Protein AF-A0A382FZ95-F1 (afdb_monomer_lite)

Foldseek 3Di:
DWDWDQDPVRDIDTDDDDDDDPVVLVVLVVVCVVVVHDSVVVVVVVVVVVVVVVD

Secondary structure (DSSP, 8-state):
--EEEE-TTS-EEEE------HHHHHHHHHHHHHHTS-HHHHHHHHHHHHHHTT-

Organism: NCBI:txid408172

Structure (mmCIF, N/CA/C/O backbone):
data_AF-A0A382FZ95-F1
#
_entry.id   AF-A0A382FZ95-F1
#
loop_
_atom_site.group_PDB
_atom_site.id
_atom_site.type_symbol
_atom_site.label_atom_id
_atom_site.label_alt_id
_atom_site.label_comp_id
_atom_site.label_asym_id
_atom_site.label_entity_id
_atom_site.label_seq_id
_atom_site.pdbx_PDB_ins_code
_atom_site.Cartn_x
_atom_site.Cartn_y
_atom_site.Cartn_z
_atom_site.occupancy
_atom_site.B_iso_or_equiv
_atom_site.auth_seq_id
_atom_site.auth_comp_id
_atom_site.auth_asym_id
_atom_site.auth_atom_id
_atom_site.pdbx_PDB_model_num
ATOM 1 N N . MET A 1 1 ? 12.539 -16.539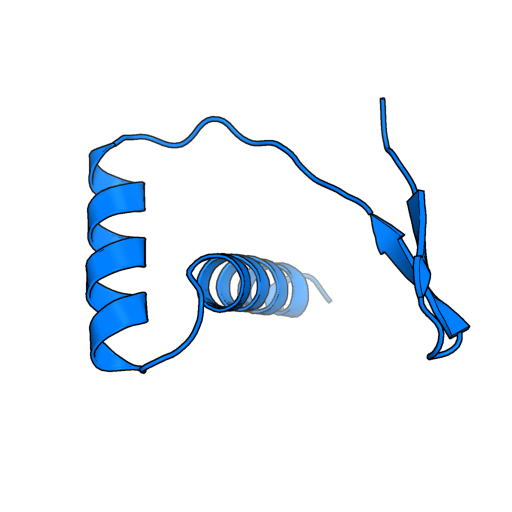 -1.960 1.00 58.84 1 MET A N 1
ATOM 2 C CA . MET A 1 1 ? 13.851 -16.144 -1.399 1.00 58.84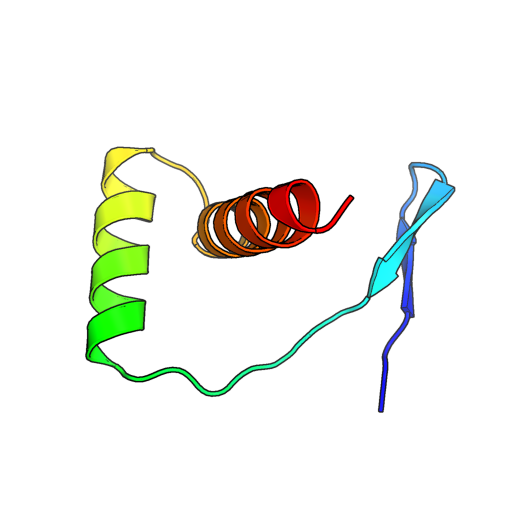 1 MET A CA 1
ATOM 3 C C . MET A 1 1 ? 13.744 -14.724 -0.864 1.00 58.84 1 MET A C 1
ATOM 5 O O . MET A 1 1 ? 13.270 -13.856 -1.586 1.00 58.84 1 MET A O 1
ATOM 9 N N . ARG A 1 2 ? 14.100 -14.494 0.404 1.00 68.06 2 ARG A N 1
ATOM 10 C CA . ARG A 1 2 ? 14.046 -13.166 1.029 1.00 68.06 2 ARG A CA 1
ATOM 11 C C . ARG A 1 2 ? 15.184 -12.307 0.469 1.00 68.06 2 ARG A C 1
ATOM 13 O O . ARG A 1 2 ? 16.344 -12.616 0.713 1.00 68.06 2 ARG A O 1
ATOM 20 N N . THR A 1 3 ? 14.877 -11.256 -0.291 1.00 81.25 3 THR A N 1
ATOM 21 C CA . THR A 1 3 ? 15.909 -10.337 -0.800 1.00 81.25 3 THR A CA 1
ATOM 22 C C . THR A 1 3 ? 16.048 -9.156 0.150 1.00 81.25 3 THR A C 1
ATOM 24 O O . THR A 1 3 ? 15.183 -8.276 0.182 1.00 81.25 3 THR A O 1
ATOM 27 N N . ASN A 1 4 ? 17.131 -9.138 0.924 1.00 87.12 4 ASN A N 1
ATOM 28 C CA . ASN A 1 4 ? 17.470 -8.016 1.791 1.00 87.12 4 ASN A CA 1
ATOM 29 C C . ASN A 1 4 ? 18.316 -6.983 1.037 1.00 87.12 4 ASN A C 1
ATOM 31 O O . ASN A 1 4 ? 19.087 -7.317 0.139 1.00 87.12 4 ASN A O 1
ATOM 35 N N . LYS A 1 5 ? 18.155 -5.711 1.398 1.00 86.94 5 LYS A N 1
ATOM 36 C CA . LYS A 1 5 ? 18.962 -4.591 0.915 1.00 86.94 5 LYS A CA 1
ATOM 37 C C . LYS A 1 5 ? 19.179 -3.607 2.056 1.00 86.94 5 LYS A C 1
ATOM 39 O O . LYS A 1 5 ? 18.231 -3.231 2.741 1.00 86.94 5 LYS A O 1
ATOM 44 N N . ILE A 1 6 ? 20.406 -3.126 2.204 1.00 89.31 6 ILE A N 1
ATOM 45 C CA . ILE A 1 6 ? 20.721 -2.009 3.094 1.00 89.31 6 ILE A CA 1
ATOM 46 C C . ILE A 1 6 ? 20.438 -0.708 2.334 1.00 89.31 6 ILE A C 1
ATOM 48 O O . ILE A 1 6 ? 20.888 -0.519 1.201 1.00 89.31 6 ILE A O 1
ATOM 52 N N . ARG A 1 7 ? 19.626 0.178 2.917 1.00 84.50 7 ARG A N 1
ATOM 53 C CA . ARG A 1 7 ? 19.427 1.540 2.395 1.00 84.50 7 ARG A CA 1
ATOM 54 C C . ARG A 1 7 ? 20.556 2.460 2.855 1.00 84.50 7 ARG A C 1
ATOM 56 O O . ARG A 1 7 ? 21.149 2.230 3.899 1.00 84.50 7 ARG A O 1
ATOM 63 N N . ASN A 1 8 ? 20.738 3.581 2.158 1.00 85.12 8 ASN A N 1
ATOM 64 C CA . ASN A 1 8 ? 21.684 4.641 2.543 1.00 85.12 8 ASN A CA 1
ATOM 65 C C . ASN A 1 8 ? 21.440 5.190 3.966 1.00 85.12 8 ASN A C 1
ATOM 67 O O . ASN A 1 8 ? 22.323 5.794 4.552 1.00 85.12 8 ASN A O 1
ATOM 71 N N . THR A 1 9 ? 20.258 4.950 4.545 1.00 85.88 9 THR A N 1
ATOM 72 C CA . THR A 1 9 ? 19.922 5.279 5.940 1.00 85.88 9 THR A CA 1
ATOM 73 C C . THR A 1 9 ? 20.443 4.254 6.963 1.00 85.88 9 THR A C 1
ATOM 75 O O . THR A 1 9 ? 20.007 4.287 8.109 1.00 85.88 9 THR A O 1
ATOM 78 N N . GLY A 1 10 ? 21.238 3.260 6.553 1.00 87.56 10 GLY A N 1
ATOM 79 C CA . GLY A 1 10 ? 21.727 2.158 7.398 1.00 87.56 10 GLY A CA 1
ATOM 80 C C . GLY A 1 10 ? 20.681 1.095 7.758 1.00 87.56 10 GLY A C 1
ATOM 81 O O . GLY A 1 10 ? 20.999 0.104 8.404 1.00 87.56 10 GLY A O 1
ATOM 82 N N . ARG A 1 11 ? 19.422 1.265 7.336 1.00 87.31 11 ARG A N 1
ATOM 83 C CA . ARG A 1 11 ? 18.343 0.316 7.646 1.00 87.31 11 ARG A CA 1
ATOM 84 C C . ARG A 1 11 ? 18.350 -0.850 6.667 1.00 87.31 11 ARG A C 1
ATOM 86 O O . ARG A 1 11 ? 18.297 -0.634 5.451 1.00 87.31 11 ARG A O 1
ATOM 93 N N . GLU A 1 12 ? 18.334 -2.065 7.203 1.00 91.69 12 GLU A N 1
ATOM 94 C CA . GLU A 1 12 ? 18.076 -3.273 6.429 1.00 91.69 12 GLU A CA 1
ATOM 95 C C . GLU A 1 12 ? 16.583 -3.365 6.102 1.00 91.69 12 GLU A C 1
ATOM 97 O O . GLU A 1 12 ? 15.717 -3.277 6.974 1.00 91.69 12 GLU A O 1
ATOM 102 N N . ILE A 1 13 ? 16.275 -3.497 4.815 1.00 89.19 13 ILE A N 1
ATOM 103 C CA . ILE A 1 13 ? 14.917 -3.678 4.316 1.00 89.19 13 ILE A CA 1
ATOM 104 C C . ILE A 1 13 ? 14.836 -4.951 3.491 1.00 89.19 13 ILE A C 1
ATOM 106 O O . IL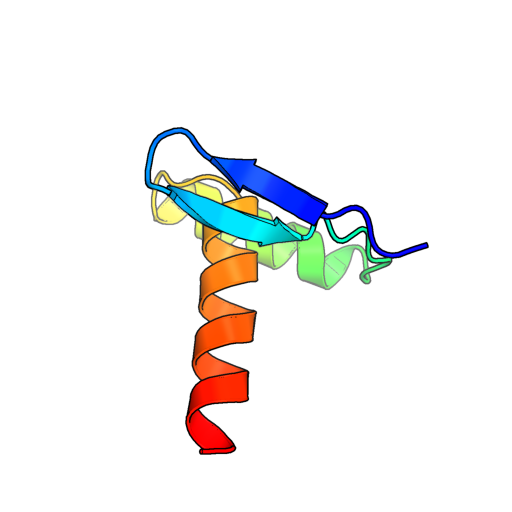E A 1 13 ? 15.792 -5.354 2.835 1.00 89.19 13 ILE A O 1
ATOM 110 N N . THR A 1 14 ? 13.658 -5.556 3.472 1.00 88.62 14 THR A N 1
ATOM 111 C CA . THR A 1 14 ? 13.375 -6.738 2.663 1.00 88.62 14 THR A CA 1
ATOM 112 C C . THR A 1 14 ? 12.410 -6.371 1.548 1.00 88.62 14 THR A C 1
ATOM 114 O O . THR A 1 14 ? 11.403 -5.703 1.790 1.00 88.62 14 THR A O 1
ATOM 117 N N . ARG A 1 15 ? 12.706 -6.804 0.319 1.00 86.12 15 ARG A N 1
ATOM 118 C CA . ARG A 1 15 ? 11.739 -6.756 -0.781 1.00 86.12 15 ARG A CA 1
ATOM 119 C C . ARG A 1 15 ? 10.761 -7.919 -0.624 1.00 86.12 15 ARG A C 1
ATOM 121 O O . ARG A 1 15 ? 11.186 -9.067 -0.529 1.00 86.12 15 ARG A O 1
ATOM 128 N N . CYS A 1 16 ? 9.471 -7.604 -0.648 1.00 84.88 16 CYS A N 1
ATOM 129 C CA . CYS A 1 16 ? 8.391 -8.581 -0.601 1.00 84.88 16 CYS A CA 1
ATOM 130 C C . CYS A 1 16 ? 7.577 -8.501 -1.894 1.00 84.88 16 CYS A C 1
ATOM 132 O O . CYS A 1 16 ? 7.305 -7.404 -2.384 1.00 84.88 16 CYS A O 1
ATOM 134 N N . SER A 1 17 ? 7.190 -9.663 -2.410 1.00 86.00 17 SER A N 1
ATOM 135 C CA . SER A 1 17 ? 6.228 -9.821 -3.499 1.00 86.00 17 SER A CA 1
ATOM 136 C C . SER A 1 17 ? 5.065 -10.639 -2.956 1.00 86.00 17 SER A C 1
ATOM 138 O O . SER A 1 17 ? 5.291 -11.626 -2.258 1.00 86.00 17 SER A O 1
ATOM 140 N N . PHE A 1 18 ? 3.842 -10.213 -3.240 1.00 86.25 18 PHE A N 1
ATOM 141 C CA . PHE A 1 18 ? 2.619 -10.832 -2.740 1.00 86.25 18 PHE A CA 1
ATOM 142 C C . PHE A 1 18 ? 1.595 -10.900 -3.866 1.00 86.25 18 PHE A C 1
ATOM 144 O O . PHE A 1 18 ? 1.561 -10.032 -4.738 1.00 86.25 18 PHE A O 1
ATOM 151 N N . GLN A 1 19 ? 0.779 -11.945 -3.825 1.00 92.00 19 GLN A N 1
ATOM 152 C CA . GLN A 1 19 ? -0.444 -12.038 -4.605 1.00 92.00 19 GLN A CA 1
ATOM 153 C C . GLN A 1 19 ? -1.576 -11.564 -3.698 1.00 92.00 19 GLN A C 1
ATOM 155 O O . GLN A 1 19 ? -1.679 -12.006 -2.556 1.00 92.00 19 GLN A O 1
ATOM 160 N N . LEU A 1 20 ? -2.359 -10.612 -4.188 1.00 92.69 20 LEU A N 1
ATOM 161 C CA . LEU A 1 20 ? -3.510 -10.042 -3.501 1.00 92.69 20 LEU A CA 1
ATOM 162 C C . LEU A 1 20 ? -4.694 -10.118 -4.454 1.00 92.69 20 LEU A C 1
ATOM 164 O O . LEU A 1 20 ? -4.503 -10.047 -5.673 1.00 92.69 20 LEU A O 1
ATOM 168 N N . ASP A 1 21 ? -5.897 -10.228 -3.902 1.00 97.19 21 ASP A N 1
ATOM 169 C CA . ASP A 1 21 ? -7.100 -10.141 -4.714 1.00 97.19 21 ASP A CA 1
ATOM 170 C C . ASP A 1 21 ? -7.182 -8.770 -5.391 1.00 97.19 21 ASP A C 1
ATOM 172 O O . ASP A 1 21 ? -6.842 -7.732 -4.815 1.00 97.19 21 ASP A O 1
ATOM 176 N N . VAL A 1 22 ? -7.669 -8.766 -6.634 1.00 96.56 22 VAL A N 1
ATOM 177 C CA . VAL A 1 22 ? -7.773 -7.547 -7.452 1.00 96.56 22 VAL A CA 1
ATOM 178 C C . VAL A 1 22 ? -8.589 -6.474 -6.726 1.00 96.56 22 VAL A C 1
ATOM 180 O O . VAL A 1 22 ? -8.177 -5.320 -6.671 1.00 96.56 22 VAL A O 1
ATOM 183 N N . LYS A 1 23 ? -9.685 -6.875 -6.066 1.00 97.25 23 LYS A N 1
ATOM 184 C CA . LYS A 1 23 ? -10.565 -5.971 -5.307 1.00 97.25 23 LYS A CA 1
ATOM 185 C C . LYS A 1 23 ? -9.837 -5.242 -4.173 1.00 97.25 23 LYS A C 1
ATOM 187 O O . LYS A 1 23 ? -10.105 -4.066 -3.929 1.00 97.25 23 LYS A O 1
ATOM 192 N N . ASP A 1 24 ? -8.915 -5.920 -3.495 1.00 96.00 24 ASP A N 1
ATOM 193 C CA . ASP A 1 24 ? -8.139 -5.319 -2.411 1.00 96.00 24 ASP A CA 1
ATOM 194 C C . ASP A 1 24 ? -7.104 -4.337 -2.964 1.00 96.00 24 ASP A C 1
ATOM 196 O O . ASP A 1 24 ? -6.907 -3.254 -2.407 1.00 96.00 24 ASP A O 1
ATOM 200 N N . MET A 1 25 ? -6.482 -4.668 -4.100 1.00 96.50 25 MET A N 1
ATOM 201 C CA . MET A 1 25 ? -5.565 -3.757 -4.785 1.00 96.50 25 MET A CA 1
ATOM 202 C C . MET A 1 25 ? -6.269 -2.508 -5.327 1.00 96.50 25 MET A C 1
ATOM 204 O O . MET A 1 25 ? -5.727 -1.410 -5.181 1.00 96.50 25 MET A O 1
ATOM 208 N N . ASP A 1 26 ? -7.490 -2.633 -5.849 1.00 97.62 26 ASP A N 1
ATOM 209 C CA . ASP A 1 26 ? -8.309 -1.490 -6.276 1.00 97.62 26 ASP A CA 1
ATOM 210 C C . ASP A 1 26 ? -8.613 -0.548 -5.099 1.00 97.62 26 ASP A C 1
ATOM 212 O O . ASP A 1 26 ? -8.536 0.683 -5.213 1.00 97.62 26 ASP A O 1
ATOM 216 N N . LEU A 1 27 ? -8.915 -1.116 -3.926 1.00 97.31 27 LEU A N 1
ATOM 217 C CA . LEU A 1 27 ? -9.120 -0.344 -2.703 1.00 97.31 27 LEU A CA 1
ATOM 218 C C . LEU A 1 27 ? -7.833 0.375 -2.272 1.00 97.31 27 LEU A C 1
ATOM 220 O O . LEU A 1 27 ? -7.872 1.567 -1.946 1.00 97.31 27 LEU A O 1
ATOM 224 N N . VAL A 1 28 ? -6.689 -0.317 -2.304 1.00 96.69 28 VAL A N 1
ATOM 225 C CA . VAL A 1 28 ? -5.373 0.275 -2.018 1.00 96.69 28 VAL A CA 1
ATOM 226 C C . VAL A 1 28 ? -5.080 1.432 -2.973 1.00 96.69 28 VAL A C 1
ATOM 228 O O . VAL A 1 28 ? -4.624 2.488 -2.526 1.00 96.69 28 VAL A O 1
ATOM 231 N N . GLU A 1 29 ? -5.379 1.286 -4.263 1.00 97.25 29 GLU A N 1
ATOM 232 C CA . GLU A 1 29 ? -5.198 2.342 -5.257 1.00 97.25 29 GLU A CA 1
ATOM 233 C C . GLU A 1 29 ? -6.096 3.552 -4.979 1.00 97.25 29 GLU A C 1
ATOM 235 O O . GLU A 1 29 ? -5.623 4.694 -4.988 1.00 97.25 29 GLU A O 1
ATOM 240 N N . LYS A 1 30 ? -7.373 3.324 -4.660 1.00 98.12 30 LYS A N 1
ATOM 241 C CA . LYS A 1 30 ? -8.313 4.393 -4.295 1.00 98.12 30 LYS A CA 1
ATOM 242 C C . LYS A 1 30 ? -7.812 5.200 -3.095 1.00 98.12 30 LYS A C 1
ATOM 244 O O . LYS A 1 30 ? -7.853 6.432 -3.112 1.00 98.12 30 LYS A O 1
ATOM 249 N N . ILE A 1 31 ? -7.312 4.521 -2.061 1.00 97.69 31 ILE A N 1
ATOM 250 C CA . ILE A 1 31 ? -6.759 5.165 -0.860 1.00 97.69 31 ILE A CA 1
ATOM 251 C C . ILE A 1 31 ? -5.458 5.906 -1.190 1.00 97.69 31 ILE A C 1
ATOM 253 O O . ILE A 1 31 ? -5.273 7.043 -0.752 1.00 97.69 31 ILE A O 1
ATOM 257 N N . SER A 1 32 ? -4.579 5.288 -1.982 1.00 97.88 32 SER A N 1
ATOM 258 C CA . SER A 1 32 ? -3.317 5.868 -2.452 1.00 97.88 32 SER A CA 1
ATOM 259 C C . SER A 1 32 ? -3.547 7.192 -3.186 1.00 97.88 32 SER A C 1
ATOM 261 O O . SER A 1 32 ? -2.931 8.196 -2.822 1.00 97.88 32 SER A O 1
ATOM 263 N N . LYS A 1 33 ? -4.504 7.237 -4.125 1.00 98.00 33 LYS A N 1
ATOM 264 C CA . LYS A 1 33 ? -4.897 8.465 -4.838 1.00 98.00 33 LYS A CA 1
ATOM 265 C C . LYS A 1 33 ? -5.448 9.527 -3.888 1.00 98.00 33 LYS A C 1
ATOM 267 O O . LYS A 1 33 ? -5.027 10.676 -3.952 1.00 98.00 33 LYS A O 1
ATOM 272 N N . ARG A 1 34 ? -6.334 9.144 -2.959 1.00 98.00 34 ARG A N 1
ATOM 273 C CA . ARG A 1 34 ? -6.929 10.077 -1.984 1.00 98.00 34 ARG A CA 1
ATOM 274 C C . ARG A 1 34 ? -5.892 10.705 -1.048 1.00 98.00 34 ARG A C 1
ATOM 276 O O . ARG A 1 34 ? -6.042 11.861 -0.673 1.00 98.00 34 ARG A O 1
ATOM 283 N N . ARG A 1 35 ? -4.869 9.946 -0.645 1.00 97.19 35 ARG A N 1
ATOM 284 C CA . ARG A 1 35 ? -3.813 10.399 0.280 1.00 97.19 35 ARG A CA 1
ATOM 285 C C . ARG A 1 35 ? -2.581 10.972 -0.430 1.00 97.19 35 ARG A C 1
ATOM 287 O O . ARG A 1 35 ? -1.683 11.440 0.258 1.00 97.19 35 ARG A O 1
ATOM 294 N N . MET A 1 36 ? -2.530 10.932 -1.766 1.00 97.00 36 MET A N 1
ATOM 295 C CA . MET A 1 36 ? -1.379 11.349 -2.583 1.00 97.00 36 MET A CA 1
ATOM 296 C C . M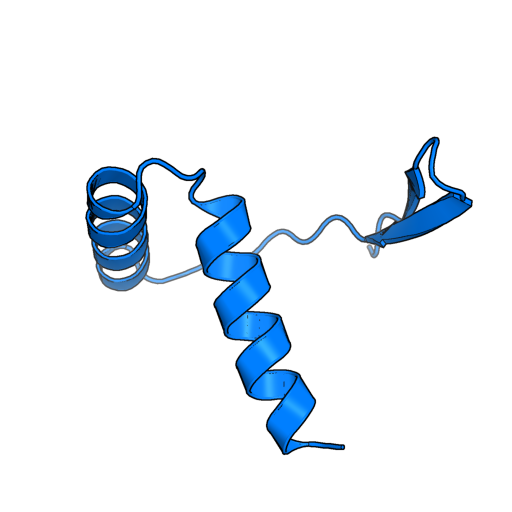ET A 1 36 ? -0.054 10.687 -2.157 1.00 97.00 36 MET A C 1
ATOM 298 O O . MET A 1 36 ? 1.002 11.314 -2.129 1.00 97.00 36 MET A O 1
ATOM 302 N N . VAL A 1 37 ? -0.103 9.396 -1.824 1.00 97.25 37 VAL A N 1
ATOM 303 C CA . VAL A 1 37 ? 1.076 8.581 -1.473 1.00 97.25 37 VAL A CA 1
ATOM 304 C C . VAL A 1 37 ? 1.117 7.329 -2.335 1.00 97.25 37 VAL A C 1
ATOM 306 O O . VAL A 1 37 ? 0.086 6.899 -2.844 1.00 97.25 37 VAL A O 1
ATOM 309 N N . SER A 1 38 ? 2.283 6.700 -2.492 1.00 96.62 38 SER A N 1
ATOM 310 C CA . SER A 1 38 ? 2.384 5.471 -3.288 1.00 96.62 38 SER A CA 1
ATOM 311 C C . SER A 1 38 ? 1.652 4.290 -2.640 1.00 96.62 38 SER A C 1
ATOM 313 O O . SER A 1 38 ? 1.585 4.171 -1.416 1.00 96.62 38 SER A O 1
ATOM 315 N N . GLN A 1 39 ? 1.162 3.356 -3.460 1.00 95.50 39 GLN A N 1
ATOM 316 C CA . GLN A 1 39 ? 0.520 2.118 -2.994 1.00 95.50 39 GLN A CA 1
ATOM 317 C C . GLN A 1 39 ? 1.414 1.337 -2.013 1.00 95.50 39 GLN A C 1
ATOM 319 O O . GLN A 1 39 ? 0.941 0.810 -1.008 1.00 95.50 39 GLN A O 1
ATOM 324 N N . SER A 1 40 ? 2.734 1.338 -2.235 1.00 93.56 40 SER A N 1
ATOM 325 C CA . SER A 1 40 ? 3.704 0.707 -1.331 1.00 93.56 40 SER A CA 1
ATOM 326 C C . SER A 1 40 ? 3.718 1.319 0.074 1.00 93.56 40 SER A C 1
ATOM 328 O O . SER A 1 40 ? 4.078 0.627 1.024 1.00 93.56 40 SER A O 1
ATOM 330 N N . VAL A 1 41 ? 3.385 2.608 0.221 1.00 95.25 41 VAL A N 1
ATOM 331 C CA . VAL A 1 41 ? 3.259 3.260 1.536 1.00 95.25 41 VAL A CA 1
ATOM 332 C C . VAL A 1 41 ? 2.030 2.729 2.255 1.00 95.25 41 VAL A C 1
ATOM 334 O O . VAL A 1 41 ? 2.167 2.294 3.393 1.00 95.25 41 VAL A O 1
ATOM 337 N N . ILE A 1 42 ? 0.883 2.673 1.574 1.00 96.12 42 ILE A N 1
ATOM 338 C CA . ILE A 1 42 ? -0.363 2.139 2.140 1.00 96.12 42 ILE A CA 1
ATOM 339 C C . ILE A 1 42 ? -0.164 0.697 2.614 1.00 96.12 42 ILE A C 1
ATOM 341 O O . ILE A 1 42 ? -0.417 0.390 3.774 1.00 96.12 42 ILE A O 1
ATOM 345 N N . LEU A 1 43 ? 0.387 -0.170 1.760 1.00 94.94 43 LEU A N 1
ATOM 346 C CA . LEU A 1 43 ? 0.649 -1.570 2.106 1.00 94.94 43 LEU A CA 1
ATOM 347 C C . LEU A 1 43 ? 1.611 -1.706 3.295 1.00 94.94 43 LEU A C 1
ATOM 349 O O . LEU A 1 43 ? 1.389 -2.522 4.188 1.00 94.94 43 LEU A O 1
ATOM 353 N N . ARG A 1 44 ? 2.668 -0.884 3.343 1.00 92.94 44 ARG A N 1
ATOM 354 C CA . ARG A 1 44 ? 3.616 -0.887 4.464 1.00 92.94 44 ARG A CA 1
ATOM 355 C C . ARG A 1 44 ? 2.955 -0.432 5.764 1.00 92.94 44 ARG A C 1
ATOM 357 O O . ARG A 1 44 ? 3.219 -1.036 6.797 1.00 92.94 44 ARG A O 1
ATOM 364 N N . GLU A 1 45 ? 2.131 0.612 5.725 1.00 94.69 45 GLU A N 1
ATOM 365 C CA . GLU A 1 45 ? 1.383 1.095 6.891 1.00 94.69 45 GLU A CA 1
ATOM 366 C C . GLU A 1 45 ? 0.425 0.025 7.416 1.00 94.69 45 GLU A C 1
ATOM 368 O O . GLU A 1 45 ? 0.437 -0.249 8.613 1.00 94.69 45 GLU A O 1
ATOM 373 N N . SER A 1 46 ? -0.332 -0.634 6.534 1.00 93.44 46 SER A N 1
ATOM 374 C CA . SER A 1 46 ? -1.245 -1.719 6.910 1.00 93.44 46 SER A CA 1
ATOM 375 C C . SER A 1 46 ? -0.512 -2.864 7.611 1.00 93.44 46 SER A C 1
ATOM 377 O O . SER A 1 46 ? -0.917 -3.287 8.693 1.00 93.44 46 SER A O 1
ATOM 379 N N . VAL A 1 47 ? 0.613 -3.317 7.046 1.00 92.25 47 VAL A N 1
ATOM 380 C CA . VAL A 1 47 ? 1.444 -4.372 7.647 1.00 92.25 47 VAL A CA 1
ATOM 381 C C . VAL A 1 47 ? 2.013 -3.931 8.998 1.00 92.25 47 VAL A C 1
ATOM 383 O O . VAL A 1 47 ? 1.949 -4.687 9.964 1.00 92.25 47 VAL A O 1
ATOM 386 N N . LEU A 1 48 ? 2.550 -2.710 9.099 1.00 91.81 48 LEU A N 1
ATOM 387 C CA . LEU A 1 48 ? 3.109 -2.198 10.354 1.00 91.81 48 LEU A CA 1
ATOM 388 C C . LEU A 1 48 ? 2.046 -2.051 11.444 1.00 91.81 48 LEU A C 1
ATOM 390 O O . LEU A 1 48 ? 2.321 -2.396 12.588 1.00 91.81 48 LEU A O 1
ATOM 394 N N . ASN A 1 49 ? 0.856 -1.556 11.104 1.00 94.44 49 ASN A N 1
ATOM 395 C CA . A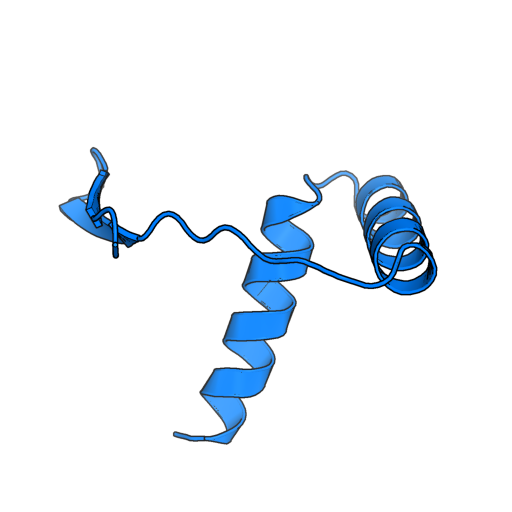SN A 1 49 ? -0.253 -1.431 12.048 1.00 94.44 49 ASN A CA 1
ATOM 396 C C . ASN A 1 49 ? -0.700 -2.800 12.560 1.00 94.44 49 ASN A C 1
ATOM 398 O O . ASN A 1 49 ? -0.914 -2.957 13.756 1.00 94.44 49 ASN A O 1
ATOM 402 N N . TYR A 1 50 ? -0.773 -3.798 11.679 1.00 91.62 50 TYR A N 1
ATOM 403 C CA . TYR A 1 50 ? -1.126 -5.157 12.072 1.00 91.62 50 TYR A CA 1
ATOM 404 C C . TYR A 1 50 ? -0.065 -5.794 12.984 1.00 91.62 50 TYR A C 1
ATOM 406 O O . TYR A 1 50 ? -0.397 -6.275 14.062 1.00 91.62 50 TYR A O 1
ATOM 414 N N . ILE A 1 51 ? 1.220 -5.712 12.61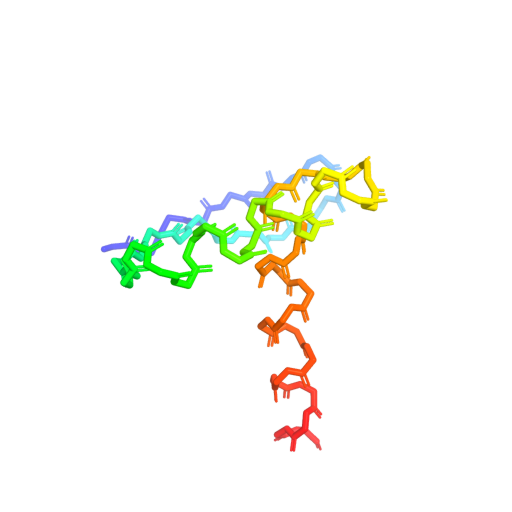4 1.00 92.44 51 ILE A N 1
ATOM 415 C CA . ILE A 1 51 ? 2.332 -6.259 13.413 1.00 92.44 51 ILE A CA 1
ATOM 416 C C . ILE A 1 51 ? 2.474 -5.544 14.763 1.00 92.44 51 ILE A C 1
ATOM 418 O O . ILE A 1 51 ? 2.848 -6.171 15.750 1.00 92.44 51 ILE A O 1
ATOM 422 N N . ARG A 1 52 ? 2.200 -4.235 14.837 1.00 90.19 52 ARG A N 1
ATOM 423 C CA . ARG A 1 52 ? 2.240 -3.485 16.105 1.00 90.19 52 ARG A CA 1
ATOM 424 C C . ARG A 1 52 ? 1.265 -4.032 17.139 1.00 90.19 52 ARG A C 1
ATOM 426 O O . ARG A 1 52 ? 1.589 -3.974 18.312 1.00 90.19 52 ARG A O 1
ATOM 433 N N . ASN A 1 53 ? 0.136 -4.592 16.712 1.00 89.62 53 ASN A N 1
ATOM 434 C CA . ASN A 1 53 ? -0.829 -5.218 17.616 1.00 89.62 53 ASN A CA 1
ATOM 435 C C . ASN A 1 53 ? -0.365 -6.591 18.140 1.00 89.62 53 ASN A C 1
ATOM 437 O O . ASN A 1 53 ? -1.065 -7.203 18.938 1.00 89.62 53 ASN A O 1
ATOM 441 N N . TRP A 1 54 ? 0.770 -7.107 17.663 1.00 89.19 54 TRP A N 1
ATOM 442 C CA . TRP A 1 54 ? 1.356 -8.379 18.100 1.00 89.19 54 TRP A CA 1
ATOM 443 C C . TRP A 1 54 ? 2.558 -8.207 19.035 1.00 89.19 54 TRP A C 1
ATOM 445 O O . TRP A 1 54 ? 3.139 -9.202 19.464 1.00 89.19 54 TRP A O 1
ATOM 455 N N . ARG A 1 55 ? 2.971 -6.964 19.296 1.00 69.44 55 ARG A N 1
ATOM 456 C CA . ARG A 1 55 ? 4.025 -6.619 20.253 1.00 69.44 55 ARG A CA 1
ATOM 457 C C . ARG A 1 55 ? 3.411 -6.045 21.513 1.00 69.44 55 ARG A C 1
ATOM 459 O O . ARG A 1 55 ? 3.981 -6.339 22.581 1.00 69.44 55 ARG A O 1
#

pLDDT: mean 91.03, std 7.68, range [58.84, 98.12]

Radius of gyration: 13.18 Å; chains: 1; bounding box: 32×28×28 Å

Sequence (55 aa):
MRTNKIRNTGREITRCSFQLDVKDMDLVEKISKRRMVSQSVILRESVLNYIRNWR

InterPro domains:
  IPR002145 Ribbon-helix-helix protein, CopG [PF01402] (17-51)